Protein AF-A0A227J3D4-F1 (afdb_monomer_lite)

Sequence (108 aa):
CLRDDLEYVLIQVEGDNPERIIVAAELAKDVMDRAGIEHFHNLGFAKGADLELSQFQHPFYDFTVPAILGDHVTTDSGTGVVHTAPGHGQEDFAVGQKYNLEVANPVG

Int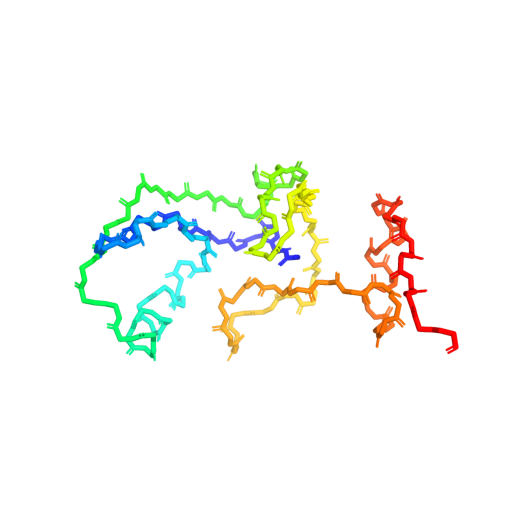erPro domains:
  IPR009008 Valyl/Leucyl/Isoleucyl-tRNA synthetase, editing domain [G3DSA:3.90.740.10] (1-108)
  IPR009008 Valyl/Leucyl/Isoleucyl-tRNA synthetase, editing domain [SSF50677] (2-107)
  IPR025709 Leucyl-tRNA synthetase, editing domain [PF13603] (54-104)
  IPR050081 Isoleucine--tRNA ligase [PTHR42765] (1-107)

pLDDT: mean 77.81, std 13.36, range [38.5, 93.06]

Radius of gyration: 14.48 Å; chains: 1; bounding box: 32×33×35 Å

Secondary structure (DSSP, 8-state):
-B-SSSEEEEEEEPSSS-EEEEEETTTHHHHHHHHT--SEEEEEEEEGGGGTT-EEE-SSSS-EEE--B-TT--SSSTTS-----TTT-HHHHHHHHHTT--------

Structure (mmCIF, N/CA/C/O backbone):
data_AF-A0A227J3D4-F1
#
_entry.id   AF-A0A227J3D4-F1
#
loop_
_atom_site.group_PDB
_atom_site.id
_atom_site.type_symbol
_atom_site.label_atom_id
_atom_site.label_alt_id
_atom_site.label_comp_id
_atom_site.label_asym_id
_atom_site.label_entity_id
_atom_site.label_seq_id
_atom_site.pdbx_PDB_ins_code
_atom_site.Cartn_x
_atom_site.Cartn_y
_atom_site.Cartn_z
_atom_site.occupancy
_atom_site.B_iso_or_equiv
_atom_site.auth_seq_id
_atom_site.auth_comp_id
_atom_site.auth_asym_id
_atom_site.auth_atom_id
_atom_site.pdbx_PDB_model_num
ATOM 1 N N . CYS A 1 1 ? 3.560 -0.401 -4.513 1.00 81.12 1 CYS A N 1
ATOM 2 C CA . CYS A 1 1 ? 4.040 -1.751 -4.836 1.00 81.12 1 CYS A CA 1
ATOM 3 C C . CYS A 1 1 ? 3.417 -2.748 -3.866 1.00 81.12 1 CYS A C 1
ATOM 5 O O . CYS A 1 1 ? 3.390 -2.483 -2.665 1.00 81.12 1 CYS A O 1
ATOM 7 N N . LEU A 1 2 ? 2.855 -3.825 -4.407 1.00 86.69 2 LEU A N 1
ATOM 8 C CA . LEU A 1 2 ? 2.160 -4.907 -3.708 1.00 86.69 2 LEU A CA 1
ATOM 9 C C . LEU A 1 2 ? 2.814 -6.239 -4.087 1.00 86.69 2 LEU A C 1
ATOM 11 O O . LEU A 1 2 ? 3.481 -6.323 -5.117 1.00 86.69 2 LEU A O 1
ATOM 15 N N . ARG A 1 3 ? 2.595 -7.285 -3.298 1.00 87.12 3 ARG A N 1
ATOM 16 C CA . ARG A 1 3 ? 3.010 -8.642 -3.657 1.00 87.12 3 ARG A CA 1
ATOM 17 C C . ARG A 1 3 ? 1.820 -9.458 -4.133 1.00 87.12 3 ARG A C 1
ATOM 19 O O . ARG A 1 3 ? 0.742 -9.356 -3.563 1.00 87.12 3 ARG A O 1
ATOM 26 N N . ASP A 1 4 ? 2.003 -10.245 -5.179 1.00 86.56 4 ASP A N 1
ATOM 27 C CA . ASP A 1 4 ? 0.933 -10.982 -5.854 1.00 86.56 4 ASP A CA 1
ATOM 28 C C . ASP A 1 4 ? 0.281 -12.070 -4.980 1.00 86.56 4 ASP A C 1
ATOM 30 O O . ASP A 1 4 ? -0.941 -12.235 -5.009 1.00 86.56 4 ASP A O 1
ATOM 34 N N . ASP A 1 5 ? 1.091 -12.774 -4.189 1.00 87.25 5 ASP A N 1
ATOM 35 C CA . ASP A 1 5 ? 0.698 -13.877 -3.307 1.00 87.25 5 ASP A CA 1
ATOM 36 C C . ASP A 1 5 ? 0.135 -13.432 -1.945 1.00 87.25 5 ASP A C 1
ATOM 38 O O . ASP A 1 5 ? -0.503 -14.241 -1.264 1.00 87.25 5 ASP A O 1
ATOM 42 N N . LEU A 1 6 ? 0.322 -12.164 -1.564 1.00 88.25 6 LEU A N 1
ATOM 43 C CA . LEU A 1 6 ? -0.165 -11.618 -0.300 1.00 88.25 6 LEU A CA 1
ATOM 44 C C . LEU A 1 6 ? -1.639 -11.217 -0.376 1.00 88.25 6 LEU A C 1
ATOM 46 O O . LEU A 1 6 ? -2.142 -10.732 -1.394 1.00 88.25 6 LEU A O 1
ATOM 50 N N . GLU A 1 7 ? -2.324 -11.385 0.753 1.00 92.06 7 GLU A N 1
ATOM 51 C CA . GLU A 1 7 ? -3.686 -10.904 0.942 1.00 92.06 7 GLU A CA 1
ATOM 52 C C . GLU A 1 7 ? -3.674 -9.497 1.544 1.00 92.06 7 GLU A C 1
ATOM 54 O O . GLU A 1 7 ? -3.002 -9.210 2.538 1.00 92.06 7 GLU A O 1
ATOM 59 N N . TYR A 1 8 ? -4.452 -8.617 0.930 1.00 91.75 8 TYR A N 1
ATOM 60 C CA . TYR A 1 8 ? -4.632 -7.234 1.324 1.00 91.75 8 TYR A CA 1
ATOM 61 C C . TYR A 1 8 ? -6.063 -7.012 1.781 1.00 91.75 8 TYR A C 1
ATOM 63 O O . TYR A 1 8 ? -7.003 -7.604 1.251 1.00 91.75 8 TYR A O 1
ATOM 71 N N . VAL A 1 9 ? -6.232 -6.127 2.755 1.00 93.06 9 VAL A N 1
ATOM 72 C CA . VAL A 1 9 ? -7.537 -5.749 3.289 1.00 93.06 9 VAL A CA 1
ATOM 73 C C . VAL A 1 9 ? -7.795 -4.275 3.022 1.00 93.06 9 VAL A C 1
ATOM 75 O O . VAL A 1 9 ? -6.941 -3.422 3.265 1.00 93.06 9 VAL A O 1
ATOM 78 N N . LEU A 1 10 ? -8.988 -3.984 2.509 1.00 91.12 10 LEU A N 1
ATOM 79 C CA . LEU A 1 10 ? -9.508 -2.630 2.405 1.00 91.12 10 LEU A CA 1
ATOM 80 C C . LEU A 1 10 ? -10.186 -2.277 3.724 1.00 91.12 10 LEU A C 1
ATOM 82 O O . LEU A 1 10 ? -11.152 -2.930 4.125 1.00 91.12 10 LEU A O 1
ATOM 86 N N . ILE A 1 11 ? -9.702 -1.229 4.375 1.00 90.75 11 ILE A N 1
ATOM 87 C CA . ILE A 1 11 ? -10.203 -0.783 5.668 1.00 90.75 11 ILE A CA 1
ATOM 88 C C . ILE A 1 11 ? -10.790 0.609 5.514 1.00 90.75 11 ILE A C 1
ATOM 90 O O . ILE A 1 11 ? -10.151 1.513 4.976 1.00 90.75 11 ILE A O 1
ATOM 94 N N . GLN A 1 12 ? -12.025 0.765 5.980 1.00 90.81 12 GLN A N 1
ATOM 95 C CA . GLN A 1 12 ? -12.660 2.060 6.144 1.00 90.81 12 GLN A CA 1
ATOM 96 C C . GLN A 1 12 ? -12.320 2.579 7.535 1.00 90.81 12 GLN A C 1
ATOM 98 O O . GLN A 1 12 ? -12.717 1.980 8.534 1.00 90.81 12 GLN A O 1
ATOM 103 N N . VAL A 1 13 ? -11.603 3.695 7.582 1.00 89.69 13 VAL A N 1
ATOM 104 C CA . VAL A 1 13 ? -11.375 4.456 8.808 1.00 89.69 13 VAL A CA 1
ATOM 105 C C . VAL A 1 13 ? -12.551 5.409 8.988 1.00 89.69 13 VAL A C 1
ATOM 107 O O . VAL A 1 13 ? -12.955 6.098 8.044 1.00 89.69 13 VAL A O 1
ATOM 110 N N . GLU A 1 14 ? -13.137 5.405 10.179 1.00 85.88 14 GLU A N 1
ATOM 111 C CA . GLU A 1 14 ? -14.207 6.314 10.576 1.00 85.88 14 GLU A CA 1
ATOM 112 C C . GLU A 1 14 ? -13.638 7.453 11.430 1.00 85.88 14 GLU A C 1
ATOM 114 O O . GLU A 1 14 ? -12.693 7.269 12.194 1.00 85.88 14 GLU A O 1
ATOM 119 N N . GLY A 1 15 ? -14.205 8.652 11.297 1.00 78.38 15 GLY A N 1
ATOM 120 C CA . GLY A 1 15 ? -13.754 9.841 12.018 1.00 78.38 15 GLY A CA 1
ATOM 121 C C . GLY A 1 15 ? -14.124 11.128 11.290 1.00 78.38 15 GLY A C 1
ATOM 122 O O . GLY A 1 15 ? -14.914 11.108 10.345 1.00 78.38 15 GLY A O 1
ATOM 123 N N . ASP A 1 16 ? -13.525 12.242 11.713 1.00 75.62 16 ASP A N 1
ATOM 124 C CA . ASP A 1 16 ? -13.756 13.561 11.104 1.00 75.62 16 ASP A CA 1
ATOM 125 C C . ASP A 1 16 ? -13.312 13.613 9.631 1.00 75.62 16 ASP A C 1
ATOM 127 O O . ASP A 1 16 ? -13.892 14.348 8.833 1.00 75.62 16 ASP A O 1
ATOM 131 N N . ASN A 1 17 ? -12.323 12.790 9.266 1.00 79.75 17 ASN A N 1
ATOM 132 C CA . ASN A 1 17 ? -11.831 12.621 7.901 1.00 79.75 17 ASN A CA 1
ATOM 133 C C . ASN A 1 17 ? -11.909 11.137 7.508 1.00 79.75 17 ASN A C 1
ATOM 135 O O . ASN A 1 17 ? -10.939 10.405 7.704 1.00 79.75 17 ASN A O 1
ATOM 139 N N . PRO A 1 18 ? -13.057 10.662 6.997 1.00 83.12 18 PRO A N 1
ATOM 140 C CA . PRO A 1 18 ? -13.199 9.271 6.600 1.00 83.12 18 PRO A CA 1
ATOM 141 C C . PRO A 1 18 ? -12.307 8.971 5.395 1.00 83.12 18 PRO A C 1
ATOM 143 O O . PRO A 1 18 ? -12.423 9.600 4.342 1.00 83.12 18 PRO A O 1
ATOM 146 N N . GLU A 1 19 ? -11.459 7.959 5.531 1.00 86.88 19 GLU A N 1
ATOM 147 C CA . GLU A 1 19 ? -10.550 7.520 4.477 1.00 86.88 19 GLU A CA 1
ATOM 148 C C . GLU A 1 19 ? -10.557 6.001 4.329 1.00 86.88 19 GLU A C 1
ATOM 150 O O . GLU A 1 19 ? -10.985 5.254 5.213 1.00 86.88 19 GLU A O 1
ATOM 155 N N . ARG A 1 20 ? -10.127 5.539 3.156 1.00 87.12 20 ARG A N 1
ATOM 156 C CA . ARG A 1 20 ? -10.012 4.118 2.843 1.00 87.12 20 ARG A CA 1
ATOM 157 C C . ARG A 1 20 ? -8.563 3.791 2.595 1.00 87.12 20 ARG A C 1
ATOM 159 O O . ARG A 1 20 ? -7.945 4.384 1.715 1.00 87.12 20 ARG A O 1
ATOM 166 N N . ILE A 1 21 ? -8.059 2.816 3.333 1.00 87.81 21 ILE A N 1
ATOM 167 C CA . ILE A 1 21 ? -6.668 2.395 3.239 1.00 87.81 21 ILE A CA 1
ATOM 168 C C . ILE A 1 21 ? -6.580 0.912 2.922 1.00 87.81 21 ILE A C 1
ATOM 170 O O . ILE A 1 21 ? -7.419 0.117 3.345 1.00 87.81 21 ILE A O 1
ATOM 174 N N . ILE A 1 22 ? -5.566 0.556 2.137 1.00 88.75 22 ILE A N 1
ATOM 175 C CA . ILE A 1 22 ? -5.225 -0.830 1.837 1.00 88.75 22 ILE A CA 1
ATOM 176 C C . ILE A 1 22 ? -3.912 -1.151 2.528 1.00 88.75 22 ILE A C 1
ATOM 178 O O . ILE A 1 22 ? -2.924 -0.434 2.375 1.00 88.75 22 ILE A O 1
ATOM 182 N N . VAL A 1 23 ? -3.915 -2.244 3.277 1.00 90.06 23 VAL A N 1
ATOM 183 C CA . VAL A 1 23 ? -2.756 -2.763 4.007 1.00 90.06 23 VAL A CA 1
ATOM 184 C C . VAL A 1 23 ? -2.726 -4.280 3.875 1.00 90.06 23 VAL A C 1
ATOM 186 O O . VAL A 1 23 ? -3.756 -4.896 3.588 1.00 90.06 23 VAL A O 1
ATOM 189 N N . ALA A 1 24 ? -1.560 -4.898 4.059 1.00 90.50 24 ALA A N 1
ATOM 190 C CA . ALA A 1 24 ? -1.492 -6.354 4.132 1.00 90.50 24 ALA A CA 1
ATOM 191 C C . ALA A 1 24 ? -2.353 -6.845 5.304 1.00 90.50 24 ALA A C 1
ATOM 193 O O . ALA A 1 24 ? -2.276 -6.295 6.405 1.00 90.50 24 ALA A O 1
ATOM 194 N N . ALA A 1 25 ? -3.172 -7.871 5.070 1.00 89.19 25 ALA A N 1
ATOM 195 C CA . ALA A 1 25 ? -4.146 -8.364 6.042 1.00 89.19 25 ALA A CA 1
ATOM 196 C C . ALA A 1 25 ? -3.492 -8.761 7.376 1.00 89.19 25 ALA A C 1
ATOM 198 O O . ALA A 1 25 ? -4.038 -8.472 8.440 1.00 89.19 25 ALA A O 1
ATOM 199 N N . GLU A 1 26 ? -2.288 -9.336 7.324 1.00 88.62 26 GLU A N 1
ATOM 200 C CA . GLU A 1 26 ? -1.509 -9.721 8.508 1.00 88.62 26 GLU A CA 1
ATOM 201 C C . GLU A 1 26 ? -1.021 -8.518 9.330 1.00 88.62 26 GLU A C 1
ATOM 203 O O . GLU A 1 26 ? -0.927 -8.604 10.551 1.00 88.62 26 GLU A O 1
ATOM 208 N N . LEU A 1 27 ? -0.750 -7.384 8.678 1.00 87.56 27 LEU A N 1
ATOM 209 C CA . LEU A 1 27 ? -0.226 -6.169 9.312 1.00 87.56 27 LEU A CA 1
ATOM 210 C C . LEU A 1 27 ? -1.325 -5.170 9.678 1.00 87.56 27 LEU A C 1
ATOM 212 O O . LEU A 1 27 ? -1.060 -4.194 10.373 1.00 87.56 27 LEU A O 1
ATOM 216 N N . ALA A 1 28 ? -2.562 -5.404 9.239 1.00 88.25 28 ALA A N 1
ATOM 217 C CA . ALA A 1 28 ? -3.676 -4.485 9.416 1.00 88.25 28 ALA A CA 1
ATOM 218 C C . ALA A 1 28 ? -3.863 -4.039 10.867 1.00 88.25 28 ALA A C 1
ATOM 220 O O . ALA A 1 28 ? -3.968 -2.847 11.143 1.00 88.25 28 ALA A O 1
ATOM 221 N N . LYS A 1 29 ? -3.857 -4.995 11.799 1.00 86.62 29 LYS A N 1
ATOM 222 C CA . LYS A 1 29 ? -4.033 -4.709 13.222 1.00 86.62 29 LYS A CA 1
ATOM 223 C C . LYS A 1 29 ? -2.888 -3.856 13.771 1.00 86.62 29 LYS A C 1
ATOM 225 O O . LYS A 1 29 ? -3.137 -2.811 14.359 1.00 86.62 29 LYS A O 1
ATOM 230 N N . ASP A 1 30 ? -1.649 -4.269 13.517 1.00 88.56 30 ASP A N 1
ATOM 231 C CA . ASP A 1 30 ? -0.458 -3.566 13.998 1.00 88.56 30 ASP A CA 1
ATOM 232 C C . ASP A 1 30 ? -0.366 -2.144 13.432 1.00 88.56 30 ASP A C 1
ATOM 234 O O . ASP A 1 30 ? 0.072 -1.223 14.122 1.00 88.56 30 ASP A O 1
ATOM 238 N N . VAL A 1 31 ? -0.788 -1.949 12.179 1.00 87.50 31 VAL A N 1
ATOM 239 C CA . VAL A 1 31 ? -0.836 -0.632 11.537 1.00 87.50 31 VAL A CA 1
ATOM 240 C C . VAL A 1 31 ? -1.882 0.260 12.200 1.00 87.50 31 VAL A C 1
ATOM 242 O O . VAL A 1 31 ? -1.557 1.399 12.526 1.00 87.50 31 VAL A O 1
ATOM 245 N N . MET A 1 32 ? -3.097 -0.240 12.446 1.00 87.81 32 MET A N 1
ATOM 246 C CA . MET A 1 32 ? -4.154 0.538 13.109 1.00 87.81 32 MET A CA 1
ATOM 247 C C . MET A 1 32 ? -3.779 0.905 14.544 1.00 87.81 32 MET A C 1
ATOM 249 O O . MET A 1 32 ? -3.906 2.068 14.928 1.00 87.81 32 MET A O 1
ATOM 253 N N . ASP A 1 33 ? -3.232 -0.054 15.297 1.00 88.19 33 ASP A N 1
ATOM 254 C CA . ASP A 1 33 ? -2.778 0.156 16.673 1.00 88.19 33 ASP A CA 1
ATOM 255 C C . ASP A 1 33 ? -1.670 1.226 16.727 1.00 88.19 33 ASP A C 1
ATOM 257 O O . ASP A 1 33 ? -1.691 2.116 17.578 1.00 88.19 33 ASP A O 1
ATOM 261 N N . ARG A 1 34 ? -0.714 1.196 15.787 1.00 87.12 34 ARG A N 1
ATOM 262 C CA . ARG A 1 34 ? 0.355 2.209 15.688 1.00 87.12 34 ARG A CA 1
ATOM 263 C C . ARG A 1 34 ? -0.143 3.569 15.209 1.00 87.12 34 ARG A C 1
ATOM 265 O O . ARG A 1 34 ? 0.416 4.584 15.617 1.00 87.12 34 ARG A O 1
ATOM 272 N N . ALA A 1 35 ? -1.147 3.590 14.338 1.00 84.06 35 ALA A N 1
ATOM 273 C CA . ALA A 1 35 ? -1.766 4.815 13.843 1.00 84.06 35 ALA A CA 1
ATOM 274 C C . ALA A 1 35 ? -2.716 5.455 14.872 1.00 84.06 35 ALA A C 1
ATOM 276 O O . ALA A 1 35 ? -3.101 6.609 14.700 1.00 84.06 35 ALA A O 1
ATOM 277 N N . GLY A 1 36 ? -3.077 4.734 15.942 1.00 87.19 36 GLY A N 1
ATOM 278 C CA . GLY A 1 36 ? -4.034 5.197 16.947 1.00 87.19 36 GLY A CA 1
ATOM 279 C C . GLY A 1 36 ? -5.471 5.244 16.425 1.00 87.19 36 GLY A C 1
ATOM 280 O O . GLY A 1 36 ? -6.264 6.063 16.884 1.00 87.19 36 GLY A O 1
ATOM 281 N N . ILE A 1 37 ? -5.801 4.404 15.440 1.00 86.75 37 ILE A N 1
ATOM 282 C CA . ILE A 1 37 ? -7.128 4.354 14.826 1.00 86.75 37 ILE A CA 1
ATOM 283 C C . ILE A 1 37 ? -7.969 3.313 15.568 1.00 86.75 37 ILE A C 1
ATOM 285 O O . ILE A 1 37 ? -7.767 2.112 15.416 1.00 86.75 37 ILE A O 1
ATOM 289 N N . GLU A 1 38 ? -8.937 3.775 16.360 1.00 85.12 38 GLU A N 1
ATOM 290 C CA . GLU A 1 38 ? -9.821 2.896 17.144 1.00 85.12 38 GLU A CA 1
ATOM 291 C C . GLU A 1 38 ? -11.127 2.547 16.413 1.00 85.12 38 GLU A C 1
ATOM 293 O O . GLU A 1 38 ? -11.737 1.508 16.669 1.00 85.12 38 GLU A O 1
ATOM 298 N N . HIS A 1 39 ? -11.561 3.408 15.490 1.00 88.06 39 HIS A N 1
ATOM 299 C CA . HIS A 1 39 ? -12.818 3.260 14.761 1.00 88.06 39 HIS A CA 1
ATOM 300 C C . HIS A 1 39 ? -12.548 2.950 13.293 1.00 88.06 39 HIS A C 1
ATOM 302 O O . HIS A 1 39 ? -12.385 3.839 12.460 1.00 88.06 39 HIS A O 1
ATOM 308 N N . PHE A 1 40 ? -12.496 1.662 12.976 1.00 90.38 40 PHE A N 1
ATOM 309 C CA . PHE A 1 40 ? -12.345 1.189 11.610 1.00 90.38 40 PHE A CA 1
ATOM 310 C C . PHE A 1 40 ? -13.114 -0.110 11.396 1.00 90.38 40 PHE A C 1
ATOM 312 O O . PHE A 1 40 ? -13.390 -0.856 12.338 1.00 90.38 40 PHE A O 1
ATOM 319 N N . HIS A 1 41 ? -13.446 -0.403 10.143 1.00 90.81 41 HIS A N 1
ATOM 320 C CA . HIS A 1 41 ? -14.019 -1.688 9.773 1.00 90.81 41 HIS A CA 1
ATOM 321 C C . HIS A 1 41 ? -13.480 -2.178 8.431 1.00 90.81 41 HIS A C 1
ATOM 323 O O . HIS A 1 41 ? -13.187 -1.407 7.514 1.00 90.81 41 HIS A O 1
ATOM 329 N N . ASN A 1 42 ? -13.365 -3.497 8.311 1.00 92.25 42 ASN A N 1
ATOM 330 C CA . ASN A 1 42 ? -12.854 -4.136 7.107 1.00 92.25 42 ASN A CA 1
ATOM 331 C C . ASN A 1 42 ? -13.978 -4.218 6.067 1.00 92.25 42 ASN A C 1
ATOM 333 O O . ASN A 1 42 ? -15.029 -4.801 6.332 1.00 92.25 42 ASN A O 1
ATOM 337 N N . LEU A 1 43 ? -13.751 -3.647 4.885 1.00 90.56 43 LEU A N 1
ATOM 338 C CA . LEU A 1 43 ? -14.694 -3.666 3.765 1.00 90.56 43 LEU A CA 1
ATOM 339 C C . LEU A 1 43 ? -14.560 -4.930 2.911 1.00 90.56 43 LEU A C 1
ATOM 341 O O . LEU A 1 43 ? -15.539 -5.379 2.318 1.00 90.56 43 LEU A O 1
ATOM 345 N N . GLY A 1 44 ? -13.360 -5.504 2.833 1.00 91.88 44 GLY A N 1
ATOM 346 C CA . GLY A 1 44 ? -13.116 -6.713 2.057 1.00 91.88 44 GLY A CA 1
ATOM 347 C C . GLY A 1 44 ? -11.638 -7.046 1.920 1.00 91.88 44 GLY A C 1
ATOM 348 O O . GLY A 1 44 ? -10.774 -6.256 2.302 1.00 91.88 44 GLY A O 1
ATOM 349 N N . PHE A 1 45 ? -11.380 -8.222 1.356 1.00 92.94 45 PHE A N 1
ATOM 350 C CA . PHE A 1 45 ? -10.046 -8.762 1.123 1.00 92.94 45 PHE A CA 1
ATOM 351 C C . PHE A 1 45 ? -9.836 -8.988 -0.374 1.00 92.94 45 PHE A C 1
ATOM 353 O O . PHE A 1 45 ? -10.774 -9.355 -1.085 1.00 92.94 45 PHE A O 1
ATOM 360 N N . ALA A 1 46 ? -8.617 -8.761 -0.845 1.00 91.62 46 ALA A N 1
ATOM 361 C CA . ALA A 1 46 ? -8.202 -8.993 -2.222 1.00 91.62 46 ALA A CA 1
ATOM 362 C C . ALA A 1 46 ? -6.758 -9.495 -2.241 1.00 91.62 46 ALA A C 1
ATOM 364 O O . ALA A 1 46 ? -5.959 -9.116 -1.382 1.00 91.62 46 ALA A O 1
ATOM 365 N N . LYS A 1 47 ? -6.395 -10.321 -3.224 1.00 90.81 47 LYS A N 1
ATOM 366 C CA . LYS A 1 47 ? -4.981 -10.648 -3.429 1.00 90.81 47 LYS A CA 1
ATOM 367 C C . LYS A 1 47 ? -4.273 -9.471 -4.075 1.00 90.81 47 LYS A C 1
ATOM 369 O O . LYS A 1 47 ? -4.883 -8.731 -4.844 1.00 90.81 47 LYS A O 1
ATOM 374 N N . GLY A 1 48 ? -2.976 -9.317 -3.822 1.00 86.69 48 GLY A N 1
ATOM 375 C CA . GLY A 1 48 ? -2.212 -8.253 -4.472 1.00 86.69 48 GLY A CA 1
ATOM 376 C C . GLY A 1 48 ? -2.252 -8.363 -5.995 1.00 86.69 48 GLY A C 1
ATOM 377 O O . GLY A 1 48 ? -2.354 -7.337 -6.660 1.00 86.69 48 GLY A O 1
ATOM 378 N N . ALA A 1 49 ? -2.301 -9.586 -6.538 1.00 87.75 49 ALA A N 1
ATOM 379 C CA . ALA A 1 49 ? -2.490 -9.833 -7.968 1.00 87.75 49 ALA A CA 1
ATOM 380 C C . ALA A 1 49 ? -3.783 -9.209 -8.529 1.00 87.75 49 ALA A C 1
ATOM 382 O O . ALA A 1 49 ? -3.779 -8.687 -9.638 1.00 87.75 49 ALA A O 1
ATOM 383 N N . ASP A 1 50 ? -4.873 -9.207 -7.756 1.00 87.56 50 ASP A N 1
ATOM 384 C CA . ASP A 1 50 ? -6.157 -8.626 -8.178 1.00 87.56 50 ASP A CA 1
ATOM 385 C C . ASP A 1 50 ? -6.140 -7.089 -8.134 1.00 87.56 50 ASP A C 1
ATOM 387 O O . ASP A 1 50 ? -6.969 -6.427 -8.759 1.00 87.56 50 ASP A O 1
ATOM 391 N N . LEU A 1 51 ? -5.197 -6.512 -7.384 1.00 84.44 51 LEU A N 1
ATOM 392 C CA . LEU A 1 51 ? -4.998 -5.071 -7.254 1.00 84.44 51 LEU A CA 1
ATOM 393 C C . LEU A 1 51 ? -4.005 -4.522 -8.288 1.00 84.44 51 LEU A C 1
ATOM 395 O O . LEU A 1 51 ? -3.802 -3.309 -8.342 1.00 84.44 51 LEU A O 1
ATOM 399 N N . GLU A 1 52 ? -3.400 -5.373 -9.119 1.00 85.75 52 GLU A N 1
ATOM 400 C CA . GLU A 1 52 ? -2.486 -4.956 -10.181 1.00 85.75 52 GLU A CA 1
ATOM 401 C C . GLU A 1 52 ? -3.156 -3.926 -11.111 1.00 85.75 52 GLU A C 1
ATOM 403 O O . GLU A 1 52 ? -4.292 -4.092 -11.551 1.00 85.75 52 GLU A O 1
ATOM 408 N N . LEU A 1 53 ? -2.458 -2.8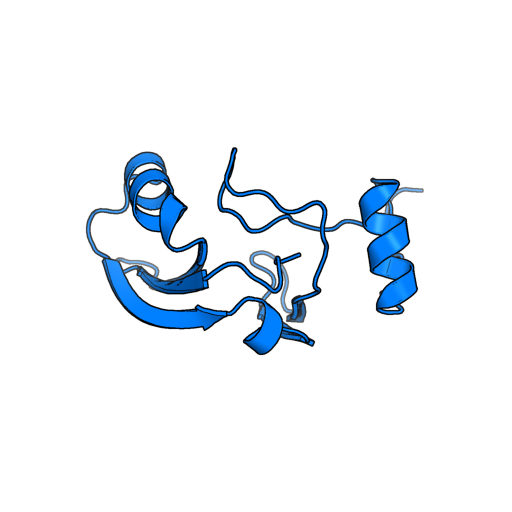18 -11.381 1.00 82.94 53 LEU A N 1
ATOM 409 C CA . LEU A 1 53 ? -2.900 -1.676 -12.196 1.00 82.94 53 LEU A CA 1
ATOM 410 C C . LEU A 1 53 ? -4.159 -0.938 -11.7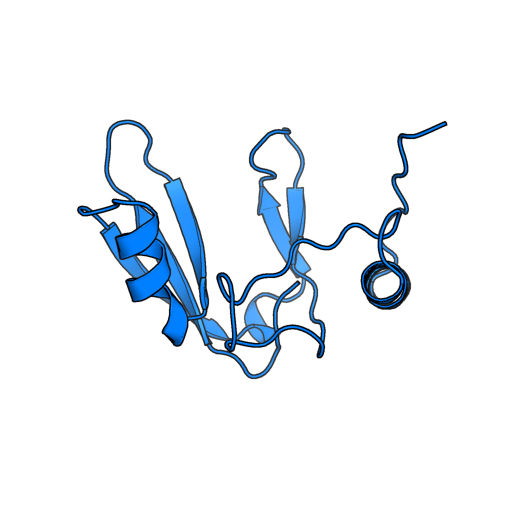05 1.00 82.94 53 LEU A C 1
ATOM 412 O O . LEU A 1 53 ? -4.605 0.010 -12.363 1.00 82.94 53 LEU A O 1
ATOM 416 N N . SER A 1 54 ? -4.697 -1.294 -10.535 1.00 84.62 54 SER A N 1
ATOM 417 C CA . SER A 1 54 ? -5.769 -0.525 -9.900 1.00 84.62 54 SER A CA 1
ATOM 418 C C . SER A 1 54 ? -5.291 0.895 -9.601 1.00 84.62 54 SER A C 1
ATOM 420 O O . SER A 1 54 ? -4.165 1.096 -9.149 1.00 84.62 54 SER A O 1
ATOM 422 N N . GLN A 1 55 ? -6.136 1.888 -9.877 1.00 81.94 55 GLN A N 1
ATOM 423 C CA . GLN A 1 55 ? -5.796 3.300 -9.705 1.00 81.94 55 GLN A CA 1
ATOM 424 C C . GLN A 1 55 ? -6.057 3.744 -8.265 1.00 81.94 55 GLN A C 1
ATOM 426 O O . GLN A 1 55 ? -7.179 3.640 -7.770 1.00 81.94 55 GLN A O 1
ATOM 431 N N . PHE A 1 56 ? -5.028 4.276 -7.615 1.00 80.25 56 PHE A N 1
ATOM 432 C CA . PHE A 1 56 ? -5.079 4.813 -6.259 1.00 80.25 56 PHE A CA 1
ATOM 433 C C . PHE A 1 56 ? -4.877 6.318 -6.283 1.00 80.25 56 PHE A C 1
ATOM 435 O O . PHE A 1 56 ? -3.974 6.809 -6.954 1.00 80.25 56 PHE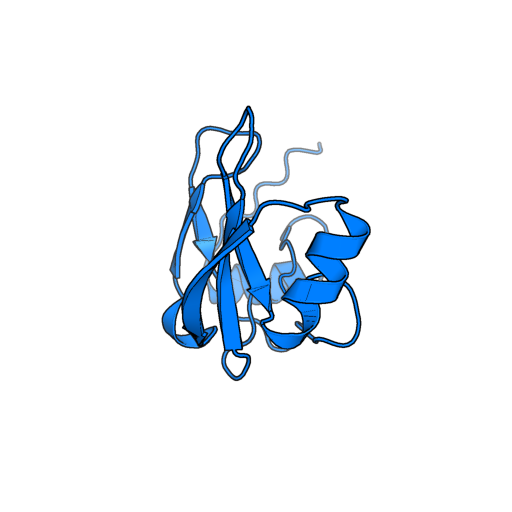 A O 1
ATOM 442 N N . GLN A 1 57 ? -5.691 7.059 -5.537 1.00 78.38 57 GLN A N 1
ATOM 443 C CA . GLN A 1 57 ? -5.494 8.497 -5.377 1.00 78.38 57 GLN A CA 1
ATOM 444 C C . GLN A 1 57 ? -4.219 8.757 -4.571 1.00 78.38 57 GLN A C 1
ATOM 446 O O . GLN A 1 57 ? -4.018 8.165 -3.509 1.00 78.38 57 GLN A O 1
ATOM 451 N N . HIS A 1 58 ? -3.367 9.660 -5.054 1.00 75.12 58 HIS A N 1
ATOM 452 C CA . HIS A 1 58 ? -2.209 10.095 -4.290 1.00 75.12 58 HIS A CA 1
ATOM 453 C C . HIS A 1 58 ? -2.654 10.933 -3.071 1.00 75.12 58 HIS A C 1
ATOM 455 O O . HIS A 1 58 ? -3.474 11.837 -3.225 1.00 75.12 58 HIS A O 1
ATOM 461 N N . PRO A 1 59 ? -2.104 10.708 -1.861 1.00 68.38 59 PRO A N 1
ATOM 462 C CA . PRO A 1 59 ? -2.586 11.358 -0.634 1.00 68.38 59 PRO A CA 1
ATOM 463 C C . PRO A 1 59 ? -2.396 12.883 -0.607 1.00 68.38 59 PRO A C 1
ATOM 465 O O . PRO A 1 59 ? -3.119 13.585 0.091 1.00 68.38 59 PRO A O 1
ATOM 468 N N . PHE A 1 60 ? -1.422 13.406 -1.359 1.00 71.25 60 PHE A N 1
ATOM 469 C CA . PHE A 1 60 ? -1.090 14.841 -1.373 1.00 71.25 60 PHE A CA 1
ATOM 470 C C . PHE A 1 60 ? -1.438 15.566 -2.671 1.00 71.25 60 PHE A C 1
ATOM 472 O O . PHE A 1 60 ? -1.429 16.794 -2.705 1.00 71.25 60 PHE A O 1
ATOM 479 N N . TYR A 1 61 ? -1.688 14.827 -3.749 1.00 75.12 61 TYR A N 1
ATOM 480 C CA . TYR A 1 61 ? -1.798 15.405 -5.081 1.00 75.12 61 TYR A CA 1
ATOM 481 C C . TYR A 1 61 ? -3.039 14.873 -5.778 1.00 75.12 61 TYR A C 1
ATOM 483 O O . TYR A 1 61 ? -3.441 13.730 -5.568 1.00 75.12 61 TYR A O 1
ATOM 491 N N . ASP A 1 62 ? -3.624 15.694 -6.644 1.00 79.50 62 ASP A N 1
ATOM 492 C CA . ASP A 1 62 ? -4.813 15.314 -7.404 1.00 79.50 62 ASP A CA 1
ATOM 493 C C . ASP A 1 62 ? -4.453 14.510 -8.665 1.00 79.50 62 ASP A C 1
ATOM 495 O O . ASP A 1 62 ? -4.779 14.876 -9.792 1.00 79.50 62 ASP A O 1
ATOM 499 N N . PHE A 1 63 ? -3.683 13.438 -8.478 1.00 79.25 63 PHE A N 1
ATOM 500 C CA . PHE A 1 63 ? -3.418 12.447 -9.512 1.00 79.25 63 PHE A CA 1
ATOM 501 C C . PHE A 1 63 ? -3.557 11.041 -8.944 1.00 79.25 63 PHE A C 1
ATOM 503 O O . PHE A 1 63 ? -3.439 10.807 -7.738 1.00 79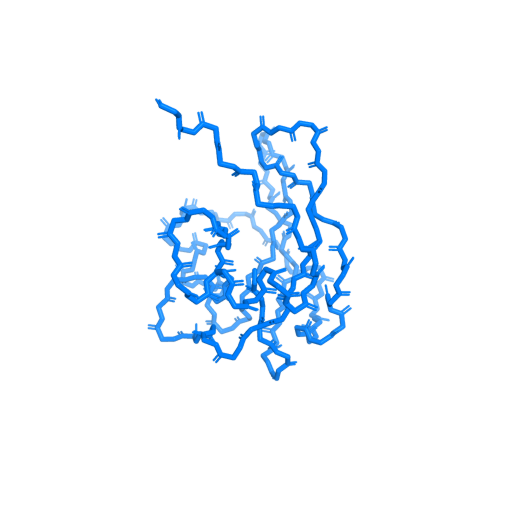.25 63 PHE A O 1
ATOM 510 N N . THR A 1 64 ? -3.801 10.096 -9.843 1.00 77.94 64 THR A N 1
ATOM 511 C CA . THR A 1 64 ? -3.882 8.678 -9.511 1.00 77.94 64 THR A CA 1
ATOM 512 C C . THR A 1 64 ? -2.604 7.960 -9.916 1.00 77.94 64 THR A C 1
ATOM 514 O O . THR A 1 64 ? -1.944 8.325 -10.889 1.00 77.94 64 THR A O 1
ATOM 517 N N . VAL A 1 65 ? -2.230 6.956 -9.129 1.00 80.50 65 VAL A N 1
ATOM 518 C CA . VAL A 1 65 ? -1.096 6.073 -9.386 1.00 80.50 65 VAL A CA 1
ATOM 519 C C . VAL A 1 65 ? -1.584 4.635 -9.508 1.00 80.50 65 VAL A C 1
ATOM 521 O O . VAL A 1 65 ? -2.433 4.213 -8.718 1.00 80.50 65 VAL A O 1
ATOM 524 N N . PRO A 1 66 ? -1.062 3.853 -10.463 1.00 83.12 66 PRO A N 1
ATOM 525 C CA . PRO A 1 66 ? -1.370 2.437 -10.528 1.00 83.12 66 PRO A CA 1
ATOM 526 C C . PRO A 1 66 ? -0.685 1.693 -9.378 1.00 83.12 66 PRO A C 1
ATOM 528 O O . PRO A 1 66 ? 0.477 1.947 -9.049 1.00 83.12 66 PRO A O 1
ATOM 531 N N . ALA A 1 67 ? -1.372 0.711 -8.806 1.00 84.12 67 ALA A N 1
ATOM 532 C CA . ALA A 1 67 ? -0.698 -0.324 -8.043 1.00 84.12 67 ALA A CA 1
ATOM 533 C C . ALA A 1 67 ? 0.114 -1.220 -8.982 1.00 84.12 67 ALA A C 1
ATOM 535 O O . ALA A 1 67 ? -0.324 -1.608 -10.061 1.00 84.12 67 ALA A O 1
ATOM 536 N N . ILE A 1 68 ? 1.320 -1.549 -8.545 1.00 84.81 68 ILE A N 1
ATOM 537 C CA . ILE A 1 68 ? 2.279 -2.375 -9.278 1.00 84.81 68 ILE A CA 1
ATOM 538 C C . ILE A 1 68 ? 2.699 -3.539 -8.397 1.00 84.81 68 ILE A C 1
ATOM 540 O O . ILE A 1 68 ? 2.747 -3.386 -7.173 1.00 84.81 68 ILE A O 1
ATOM 544 N N . LEU A 1 69 ? 3.027 -4.668 -9.017 1.00 84.38 69 LEU A N 1
ATOM 545 C CA . LEU A 1 69 ? 3.524 -5.842 -8.307 1.00 84.38 69 LEU A CA 1
ATOM 546 C C . LEU A 1 69 ? 5.050 -5.844 -8.227 1.00 84.38 69 LEU A C 1
ATOM 548 O O . LEU A 1 69 ? 5.722 -5.550 -9.222 1.00 84.38 69 LEU A O 1
ATOM 552 N N . GLY A 1 70 ? 5.591 -6.236 -7.077 1.00 81.94 70 GLY A N 1
ATOM 553 C CA . GLY A 1 70 ? 7.025 -6.397 -6.882 1.00 81.94 70 GLY A CA 1
ATOM 554 C C . GLY A 1 70 ? 7.364 -7.417 -5.804 1.00 81.94 70 GLY A C 1
ATOM 555 O O . GLY A 1 70 ? 6.840 -7.382 -4.693 1.00 81.94 70 GLY A O 1
ATOM 556 N N . ASP A 1 71 ? 8.311 -8.289 -6.136 1.00 78.69 71 ASP A N 1
ATOM 557 C CA . ASP A 1 71 ? 8.699 -9.437 -5.308 1.00 78.69 71 ASP A CA 1
ATOM 558 C C . ASP A 1 71 ? 9.487 -9.030 -4.046 1.00 78.69 71 ASP A C 1
ATOM 560 O O . ASP A 1 71 ? 9.662 -9.829 -3.129 1.00 78.69 71 ASP A O 1
ATOM 564 N N . HIS A 1 72 ? 9.957 -7.777 -3.988 1.00 76.69 72 HIS A N 1
ATOM 565 C CA . HIS A 1 72 ? 10.683 -7.205 -2.848 1.00 76.69 72 HIS A CA 1
ATOM 566 C C . HIS A 1 72 ? 9.766 -6.832 -1.672 1.00 76.69 72 HIS A C 1
ATOM 568 O O . HIS A 1 72 ? 10.249 -6.525 -0.585 1.00 76.69 72 HIS A O 1
ATOM 574 N N . VAL A 1 73 ? 8.447 -6.824 -1.876 1.00 78.00 73 VAL A N 1
ATOM 575 C CA . VAL A 1 73 ? 7.483 -6.498 -0.825 1.00 78.00 73 VAL A CA 1
ATOM 576 C C . VAL A 1 73 ? 7.380 -7.681 0.138 1.00 78.00 73 VAL A C 1
ATOM 578 O O . VAL A 1 73 ? 7.025 -8.792 -0.252 1.00 78.00 73 VAL A O 1
ATOM 581 N N . THR A 1 74 ? 7.681 -7.456 1.414 1.00 77.12 74 THR A N 1
ATOM 582 C CA . THR A 1 74 ? 7.547 -8.468 2.472 1.00 77.12 74 THR A CA 1
ATOM 583 C C . THR A 1 74 ? 6.595 -7.990 3.564 1.00 77.12 74 THR A C 1
ATOM 585 O O . THR A 1 74 ? 6.312 -6.797 3.690 1.00 77.12 74 THR A O 1
ATOM 588 N N . THR A 1 75 ? 6.082 -8.928 4.361 1.00 77.31 75 THR A N 1
ATOM 589 C CA . THR A 1 75 ? 5.279 -8.634 5.559 1.00 77.31 75 THR A CA 1
ATOM 590 C C . THR A 1 75 ? 6.128 -8.505 6.826 1.00 77.31 75 THR A C 1
ATOM 592 O O . THR A 1 75 ? 5.588 -8.249 7.897 1.00 77.31 75 THR A O 1
ATOM 595 N N . ASP A 1 76 ? 7.458 -8.608 6.721 1.00 72.00 76 ASP A N 1
ATOM 596 C CA . ASP A 1 76 ? 8.368 -8.559 7.874 1.00 72.00 76 ASP A CA 1
ATOM 597 C C . ASP A 1 76 ? 8.398 -7.184 8.557 1.00 72.00 76 ASP A C 1
ATOM 599 O O . ASP A 1 76 ? 8.780 -7.069 9.724 1.00 72.00 76 ASP A O 1
ATOM 603 N N . SER A 1 77 ? 8.054 -6.108 7.839 1.00 63.44 77 SER A N 1
ATOM 604 C CA . SER A 1 77 ? 8.038 -4.743 8.372 1.00 63.44 77 SER A CA 1
ATOM 605 C C . SER A 1 77 ? 7.179 -3.790 7.535 1.00 63.44 77 SER A C 1
ATOM 607 O O . SER A 1 77 ? 7.103 -3.898 6.314 1.00 63.44 77 SER A O 1
ATOM 609 N N . GLY A 1 78 ? 6.583 -2.792 8.196 1.00 75.50 78 GLY A N 1
ATOM 610 C CA . GLY A 1 78 ? 5.806 -1.729 7.550 1.00 75.50 78 GLY A CA 1
ATOM 611 C C . GLY A 1 78 ? 4.314 -2.049 7.465 1.00 75.50 78 GLY A C 1
ATOM 612 O O . GLY A 1 78 ? 3.723 -2.505 8.438 1.00 75.50 78 GLY A O 1
ATOM 613 N N . THR A 1 79 ? 3.708 -1.763 6.315 1.00 75.81 79 THR A N 1
ATOM 614 C CA . THR A 1 79 ? 2.274 -1.973 6.029 1.00 75.81 79 THR A CA 1
ATOM 615 C C . THR A 1 79 ? 2.032 -3.101 5.018 1.00 75.81 79 THR A C 1
ATOM 617 O O . THR A 1 79 ? 0.887 -3.370 4.653 1.00 75.81 79 THR A O 1
ATOM 620 N N . GLY A 1 80 ? 3.105 -3.730 4.514 1.00 75.38 80 GLY A N 1
ATOM 621 C CA . GLY A 1 80 ? 3.059 -4.663 3.382 1.00 75.38 80 GLY A CA 1
ATOM 622 C C . GLY A 1 80 ? 2.745 -3.990 2.039 1.00 75.38 80 GLY A C 1
ATOM 623 O O . GLY A 1 80 ? 2.509 -4.676 1.046 1.00 75.38 80 GLY A O 1
ATOM 624 N N . VAL A 1 81 ? 2.743 -2.651 1.999 1.00 77.62 81 VAL A N 1
ATOM 625 C CA . VAL A 1 81 ? 2.627 -1.828 0.791 1.00 77.62 81 VAL A CA 1
ATOM 626 C C . VAL A 1 81 ? 3.850 -0.921 0.725 1.00 77.62 81 VAL A C 1
ATOM 628 O O . VAL A 1 81 ? 4.073 -0.104 1.616 1.00 77.62 81 VAL A O 1
ATOM 631 N N . VAL A 1 82 ? 4.646 -1.049 -0.334 1.00 77.62 82 VAL A N 1
ATOM 632 C CA . VAL A 1 82 ? 5.876 -0.260 -0.505 1.00 77.62 82 VAL A CA 1
ATOM 633 C C . VAL A 1 82 ? 5.615 0.880 -1.481 1.00 77.62 82 VAL A C 1
ATOM 635 O O . VAL A 1 82 ? 5.122 0.657 -2.588 1.00 77.62 82 VAL A O 1
ATOM 638 N N . HIS A 1 83 ? 5.912 2.115 -1.083 1.00 76.12 83 HIS A N 1
ATOM 639 C CA . HIS A 1 83 ? 5.904 3.248 -2.006 1.00 76.12 83 HIS A CA 1
ATOM 640 C C . HIS A 1 83 ? 7.096 3.125 -2.961 1.00 76.12 83 HIS A C 1
ATOM 642 O O . HIS A 1 83 ? 8.220 2.974 -2.497 1.00 76.12 83 HIS A O 1
ATOM 648 N N . THR A 1 84 ? 6.845 3.197 -4.271 1.00 60.03 84 THR A N 1
ATOM 649 C CA . THR A 1 84 ? 7.883 3.040 -5.298 1.00 60.03 84 THR A CA 1
ATOM 650 C C . THR A 1 84 ? 8.184 4.372 -5.960 1.00 60.03 84 THR A C 1
ATOM 652 O O . THR A 1 84 ? 7.311 4.947 -6.611 1.00 60.03 84 THR A O 1
ATOM 655 N N . ALA A 1 85 ? 9.427 4.836 -5.813 1.00 63.06 85 ALA A N 1
ATOM 656 C CA . ALA A 1 85 ? 9.919 6.079 -6.393 1.00 63.06 85 ALA A CA 1
ATOM 657 C C . ALA A 1 85 ? 11.101 5.783 -7.343 1.00 63.06 85 ALA A C 1
ATOM 659 O O . ALA A 1 85 ? 12.254 5.732 -6.906 1.00 63.06 85 ALA A O 1
ATOM 660 N N . PRO A 1 86 ? 10.860 5.609 -8.659 1.00 55.06 86 PRO A N 1
ATOM 661 C CA . PRO A 1 86 ? 11.878 5.139 -9.610 1.00 55.06 86 PRO A CA 1
ATOM 662 C C . PRO A 1 86 ? 13.100 6.064 -9.759 1.00 55.06 86 PRO A C 1
ATOM 664 O O . PRO A 1 86 ? 14.121 5.637 -10.290 1.00 55.06 86 PRO A O 1
ATOM 667 N N . GLY A 1 87 ? 13.025 7.313 -9.282 1.00 52.50 87 GLY A N 1
ATOM 668 C CA . GLY A 1 87 ? 14.153 8.252 -9.238 1.00 52.50 87 GLY A CA 1
ATOM 669 C C . GLY A 1 87 ? 15.095 8.102 -8.034 1.00 52.50 87 GLY A C 1
ATOM 670 O O . GLY A 1 87 ? 16.147 8.736 -8.027 1.00 52.50 87 GLY A O 1
ATOM 671 N N . HIS A 1 88 ? 14.749 7.294 -7.023 1.00 60.09 88 HIS A N 1
ATOM 672 C CA . HIS A 1 88 ? 15.464 7.254 -5.737 1.00 60.09 88 HIS A CA 1
ATOM 673 C C . HIS A 1 88 ? 15.923 5.853 -5.292 1.00 60.09 88 HIS A C 1
ATOM 675 O O . HIS A 1 88 ? 16.720 5.761 -4.357 1.00 60.09 88 HIS A O 1
ATOM 681 N N . GLY A 1 89 ? 15.487 4.776 -5.959 1.00 57.69 89 GLY A N 1
ATOM 682 C CA . GLY A 1 89 ? 15.827 3.394 -5.603 1.00 57.69 89 GLY A CA 1
ATOM 683 C C . GLY A 1 89 ? 16.103 2.503 -6.816 1.00 57.69 89 GLY A C 1
ATOM 684 O O . GLY A 1 89 ? 15.431 2.592 -7.841 1.00 57.69 89 GLY A O 1
ATOM 685 N N . GLN A 1 90 ? 17.095 1.614 -6.707 1.00 60.50 90 GLN A N 1
ATOM 686 C CA . GLN A 1 90 ? 17.464 0.691 -7.791 1.00 60.50 90 GLN A CA 1
ATOM 687 C C . GLN A 1 90 ? 16.376 -0.373 -8.035 1.00 60.50 90 GLN A C 1
ATOM 689 O O . GLN A 1 90 ? 16.107 -0.742 -9.177 1.00 60.50 90 GLN A O 1
ATOM 694 N N . GLU A 1 91 ? 15.713 -0.817 -6.965 1.00 63.88 91 GLU A N 1
ATOM 695 C CA . GLU A 1 91 ? 14.582 -1.755 -7.011 1.00 63.88 91 GLU A CA 1
ATOM 696 C C . GLU A 1 91 ? 13.323 -1.084 -7.581 1.00 63.88 91 GLU A C 1
ATOM 698 O O . GLU A 1 91 ? 12.634 -1.656 -8.426 1.00 63.88 91 GLU A O 1
ATOM 703 N N . ASP A 1 92 ? 13.094 0.179 -7.217 1.00 64.56 92 ASP A N 1
ATOM 704 C CA . ASP A 1 92 ? 12.013 1.007 -7.752 1.00 64.56 92 ASP A CA 1
ATOM 705 C C . ASP A 1 92 ? 12.171 1.287 -9.249 1.00 64.56 92 ASP A C 1
ATOM 707 O O . ASP A 1 92 ? 11.188 1.288 -9.990 1.00 64.56 92 ASP A O 1
ATOM 711 N N . PHE A 1 93 ? 13.405 1.476 -9.723 1.00 59.41 93 PHE A N 1
ATOM 712 C CA . PHE A 1 93 ? 13.703 1.634 -11.145 1.00 59.41 93 PHE A CA 1
ATOM 713 C C . PHE A 1 93 ? 13.429 0.349 -11.942 1.00 59.41 93 PHE A C 1
ATOM 715 O O . PHE A 1 93 ? 12.908 0.416 -13.056 1.00 59.41 93 PHE A O 1
ATOM 722 N N . ALA A 1 94 ? 13.734 -0.826 -11.379 1.00 63.53 94 ALA A N 1
ATOM 723 C CA . ALA A 1 94 ? 13.484 -2.113 -12.031 1.00 63.53 94 ALA A CA 1
ATOM 724 C C . ALA A 1 94 ? 11.980 -2.398 -12.189 1.00 63.53 94 ALA A C 1
ATOM 726 O O . ALA A 1 94 ? 11.530 -2.787 -13.270 1.00 63.53 94 ALA A O 1
ATOM 727 N N . VAL A 1 95 ? 11.185 -2.146 -11.143 1.00 66.50 95 VAL A N 1
ATOM 728 C CA . VAL A 1 95 ? 9.719 -2.253 -11.230 1.00 66.50 95 VAL A CA 1
ATOM 729 C C . VAL A 1 95 ? 9.152 -1.137 -12.117 1.00 66.50 95 VAL A C 1
ATOM 731 O O . VAL A 1 95 ? 8.286 -1.396 -12.951 1.00 66.50 95 VAL A O 1
ATOM 734 N N . GLY A 1 96 ? 9.700 0.077 -12.032 1.00 62.38 96 GLY A N 1
ATOM 735 C CA . GLY A 1 96 ? 9.349 1.203 -12.896 1.00 62.38 96 GLY A CA 1
ATOM 736 C C . GLY A 1 96 ? 9.524 0.904 -14.385 1.00 62.38 96 GLY A C 1
ATOM 737 O O . GLY A 1 96 ? 8.612 1.175 -15.162 1.00 62.38 96 GLY A O 1
ATOM 738 N N . GLN A 1 97 ? 10.627 0.261 -14.789 1.00 62.75 97 GLN A N 1
ATOM 739 C CA . GLN A 1 97 ? 10.813 -0.200 -16.170 1.00 62.75 97 GLN A CA 1
ATOM 740 C C . GLN A 1 97 ? 9.800 -1.273 -16.575 1.00 62.75 97 GLN A C 1
ATOM 742 O O . GLN A 1 97 ? 9.270 -1.214 -17.682 1.00 62.75 97 GLN A O 1
ATOM 747 N N . LYS A 1 98 ? 9.510 -2.239 -15.692 1.00 67.81 98 LYS A N 1
ATOM 748 C CA . LYS A 1 98 ? 8.564 -3.333 -15.974 1.00 67.81 98 LYS A CA 1
ATOM 749 C C . LYS A 1 98 ? 7.156 -2.811 -16.286 1.00 67.81 98 LYS A C 1
ATOM 751 O O . LYS A 1 98 ? 6.498 -3.351 -17.170 1.00 67.81 98 LYS A O 1
ATOM 756 N N . TYR A 1 99 ? 6.724 -1.756 -15.596 1.00 65.69 99 TYR A N 1
ATOM 757 C CA . TYR A 1 99 ? 5.406 -1.132 -15.779 1.00 65.69 99 TYR A CA 1
ATOM 758 C C . TYR A 1 99 ? 5.435 0.147 -16.624 1.00 65.69 99 TYR A C 1
ATOM 760 O O . TYR A 1 99 ? 4.414 0.820 -16.746 1.00 65.69 99 TYR A O 1
ATOM 768 N N . ASN A 1 100 ? 6.585 0.475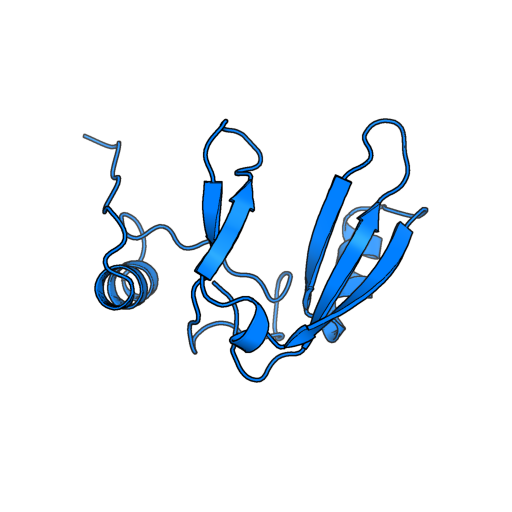 -17.222 1.00 64.12 100 ASN A N 1
ATOM 769 C CA . ASN A 1 100 ? 6.792 1.677 -18.027 1.00 64.12 100 ASN A CA 1
ATOM 770 C C . ASN A 1 100 ? 6.345 2.971 -17.311 1.00 64.12 100 ASN A C 1
ATOM 772 O O . ASN A 1 100 ? 5.763 3.866 -17.927 1.00 64.12 100 ASN A O 1
ATOM 776 N N . LEU A 1 101 ? 6.581 3.043 -15.995 1.00 60.62 101 LEU A N 1
ATOM 777 C CA . LEU A 1 101 ? 6.263 4.209 -15.176 1.00 60.62 101 LEU A CA 1
ATOM 778 C C . LEU A 1 101 ? 7.174 5.375 -15.559 1.00 60.62 101 LEU A C 1
ATOM 780 O O . LEU A 1 101 ? 8.383 5.209 -15.732 1.00 60.62 101 LEU A O 1
ATOM 784 N N . GLU A 1 102 ? 6.588 6.566 -15.669 1.00 52.75 102 GLU A N 1
ATOM 785 C CA . GLU A 1 102 ? 7.340 7.787 -15.937 1.00 52.75 102 GLU A CA 1
ATOM 786 C C . GLU A 1 102 ? 8.333 8.026 -14.793 1.00 52.75 102 GLU A C 1
ATOM 788 O O . GLU A 1 102 ? 7.960 8.079 -13.618 1.00 52.75 102 GLU A O 1
ATOM 793 N N . VAL A 1 103 ? 9.619 8.158 -15.125 1.00 52.62 103 VAL A N 1
ATOM 794 C CA . VAL A 1 103 ? 10.659 8.506 -14.150 1.00 52.62 103 VAL A CA 1
ATOM 795 C C . VAL A 1 103 ? 10.530 9.999 -13.851 1.00 52.62 103 VAL A C 1
ATOM 797 O O . VAL A 1 103 ? 11.283 10.826 -14.360 1.00 52.62 103 VAL A O 1
ATOM 800 N N . ALA A 1 104 ? 9.526 10.362 -13.058 1.00 46.19 104 ALA A N 1
ATOM 801 C CA . ALA A 1 104 ? 9.377 11.709 -12.540 1.00 46.19 104 ALA A CA 1
ATOM 802 C C . ALA A 1 104 ? 10.448 11.933 -11.462 1.00 46.19 104 ALA A C 1
ATOM 804 O O . ALA A 1 104 ? 10.301 11.501 -10.321 1.00 46.19 104 ALA A O 1
ATOM 805 N N . ASN A 1 105 ? 11.548 12.587 -11.836 1.00 41.03 105 ASN A N 1
ATOM 806 C CA . ASN A 1 105 ? 12.570 13.050 -10.906 1.00 41.03 105 ASN A CA 1
ATOM 807 C C . ASN A 1 105 ? 12.569 14.591 -10.893 1.00 41.03 105 ASN A C 1
ATOM 809 O O . ASN A 1 105 ? 13.153 15.198 -11.791 1.00 41.03 105 ASN A O 1
ATOM 813 N N . PRO A 1 106 ? 11.885 15.248 -9.936 1.00 44.09 106 PRO A N 1
ATOM 814 C CA . PRO A 1 106 ? 11.819 16.708 -9.873 1.00 44.09 106 PRO A CA 1
ATOM 815 C C . PRO A 1 106 ? 13.069 17.352 -9.250 1.00 44.09 106 PRO A C 1
ATOM 817 O O . PRO A 1 106 ? 13.079 18.564 -9.040 1.00 44.09 106 PRO A O 1
ATOM 820 N N . VAL A 1 107 ? 14.110 16.574 -8.932 1.00 38.69 107 VAL A N 1
ATOM 821 C CA . VAL A 1 107 ? 15.340 17.090 -8.321 1.00 38.69 107 VAL A CA 1
ATOM 822 C C . VAL A 1 107 ? 16.395 17.309 -9.407 1.00 38.69 107 VAL A C 1
ATOM 824 O O . VAL A 1 107 ? 16.978 16.354 -9.923 1.00 38.69 107 VAL A O 1
ATOM 827 N N . GLY A 1 108 ? 16.598 18.578 -9.765 1.00 38.50 108 GLY A N 1
ATOM 828 C CA . GLY A 1 108 ? 17.723 19.072 -10.564 1.00 38.50 108 GLY A CA 1
ATOM 829 C C . GLY A 1 108 ? 18.719 19.839 -9.709 1.00 38.50 108 GLY A C 1
ATOM 830 O O . GLY A 1 108 ? 18.285 20.421 -8.688 1.00 38.50 108 GLY A O 1
#

Foldseek 3Di:
DAAQAFKKWWKFQDDPDTDIDIFGPVCVVVVCVVVVGPGMDTPDMDGLNVQAQPWDQDPPDRGTDGRFHDPPQDPPDDRSGDDAQLQPDPSSVVSCVVVVPPNPDPDD

Organism: Vibrio parahaemolyticus (NCBI:txid670)